Protein AF-J7J591-F1 (afdb_monomer)

Organism: Desulfosporosinus meridiei (strain ATCC BAA-275 / DSM 13257 / KCTC 12902 / NCIMB 13706 / S10) (NCBI:txid768704)

Secondary structure (DSSP, 8-state):
------------------------------------------------EEE-HHHHHHHHTSTTEEEEEEEEEPSSS-EEEEEEEE-TT--S-HHHHHHHHHHHHHHH-TTSEEEEEEEETTEEE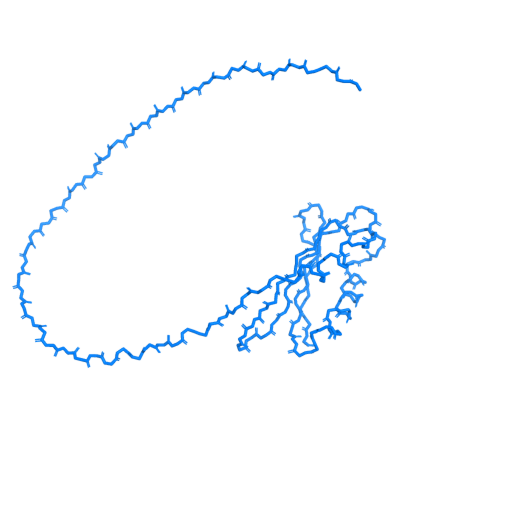EEEEE-

Radius of gyration: 26.61 Å; Cα contacts (8 Å, |Δi|>4): 163; chains: 1; bounding box: 73×40×54 Å

Sequence (131 aa):
MFKFKWLRLLGILIICFMVTGCSTNNSNQQDNEPNQGTQVEEKKPDTKLESDKDLAKQLEAEKGIESVMVQVVEGEQRAVNVDIVVNNEQELTADQVIEKYSTVIKEKYPDRTIDIIIVKEGKLIKQTTLK

Solvent-accessible surface area (backbone atoms only — not comparable to full-atom values): 8450 Å² total; per-residue (Å²): 135,89,84,87,85,88,84,91,81,88,83,88,80,89,79,89,81,81,88,86,79,91,77,88,83,82,91,81,91,77,93,82,84,84,80,89,68,80,76,74,73,76,75,68,78,75,62,45,78,43,72,42,65,66,62,20,52,60,58,37,72,39,86,23,40,68,43,47,48,35,38,38,36,42,62,95,70,39,31,36,42,34,44,35,34,38,47,93,70,41,84,67,52,72,68,55,49,48,58,54,49,50,52,59,49,36,73,78,39,71,91,30,34,37,37,41,36,36,30,42,94,90,37,84,74,48,72,51,78,46,117

Nearest PDB structures (foldseek):
  3wb9-assembly1_A  TM=6.128E-01  e=1.005E-01  Symbiobacterium thermophilum IAM 14863
  8i78-assembly1_A  TM=5.816E-01  e=1.464E-01  Proteus vulgaris
  4ir7-assembly1_A-2  TM=4.984E-01  e=7.351E-02  Mycobacterium tuberculosis H37Rv
  3bio-assembly1_A  TM=5.044E-01  e=1.213E-01  Porphyromonas gingivalis W83
  8hp0-assembly1_A  TM=5.797E-01  e=3.985E-01  Hoylesella timonensis

Structure (mmCIF, N/CA/C/O backbone):
data_AF-J7J591-F1
#
_entry.id   AF-J7J591-F1
#
loop_
_atom_site.group_PDB
_atom_site.id
_atom_site.type_symbol
_atom_site.label_atom_id
_atom_site.label_alt_id
_atom_site.label_comp_id
_atom_site.label_asym_id
_atom_site.label_entity_id
_atom_site.label_seq_id
_atom_site.pdbx_PDB_ins_code
_atom_site.Cartn_x
_atom_site.Cartn_y
_atom_site.Cartn_z
_atom_site.occupancy
_atom_site.B_iso_or_equiv
_atom_site.auth_seq_id
_atom_site.auth_comp_id
_atom_site.auth_asym_id
_atom_site.auth_atom_id
_atom_site.pdbx_PDB_model_num
ATOM 1 N N . MET A 1 1 ? -5.253 24.923 29.441 1.00 36.19 1 MET A N 1
ATOM 2 C CA . MET A 1 1 ? -4.412 25.841 30.244 1.00 36.19 1 MET A CA 1
ATOM 3 C C . MET A 1 1 ? -3.538 25.019 31.176 1.00 36.19 1 MET A C 1
ATOM 5 O O . MET A 1 1 ? -4.052 24.184 31.905 1.00 36.19 1 MET A O 1
ATOM 9 N N . PHE A 1 2 ? -2.228 25.226 31.062 1.00 46.03 2 PHE A N 1
ATOM 10 C CA . PHE A 1 2 ? -1.132 24.550 31.761 1.00 46.03 2 PHE A CA 1
ATOM 11 C C . PHE A 1 2 ? -1.170 24.683 33.282 1.00 46.03 2 PHE A C 1
ATOM 13 O O . PHE A 1 2 ? -1.469 25.778 33.749 1.00 46.03 2 PHE A O 1
ATOM 20 N N . LYS A 1 3 ? -0.640 23.672 33.997 1.00 49.59 3 LYS A N 1
ATOM 21 C CA . LYS A 1 3 ? 0.441 23.871 34.989 1.00 49.59 3 LYS A CA 1
ATOM 22 C C . LYS A 1 3 ? 1.423 22.687 34.984 1.00 49.59 3 LYS A C 1
ATOM 24 O O . LYS A 1 3 ? 1.121 21.603 35.465 1.00 49.59 3 LYS A O 1
ATOM 29 N N . PHE A 1 4 ? 2.604 22.936 34.416 1.00 55.34 4 PHE A N 1
ATOM 30 C CA . PHE A 1 4 ? 3.823 22.135 34.549 1.00 55.34 4 PHE A CA 1
ATOM 31 C C . PHE A 1 4 ? 4.241 21.965 36.018 1.00 55.34 4 PHE A C 1
ATOM 33 O O . PHE A 1 4 ? 4.048 22.898 36.801 1.00 55.34 4 PHE A O 1
ATOM 40 N N . LYS A 1 5 ? 4.951 20.868 36.327 1.00 47.22 5 LYS A N 1
ATOM 41 C CA . LYS A 1 5 ? 6.300 20.842 36.953 1.00 47.22 5 LYS A CA 1
ATOM 42 C C . LYS A 1 5 ? 6.538 19.503 37.662 1.00 47.22 5 LYS A C 1
ATOM 44 O O . LYS A 1 5 ? 6.279 19.386 38.851 1.00 47.22 5 LYS A O 1
ATOM 49 N N . TRP A 1 6 ? 7.158 18.548 36.970 1.00 49.69 6 TRP A N 1
ATOM 50 C CA . TRP A 1 6 ? 8.120 17.674 37.644 1.00 49.69 6 TRP A CA 1
ATOM 51 C C . TRP A 1 6 ? 9.281 17.351 36.706 1.00 49.69 6 TR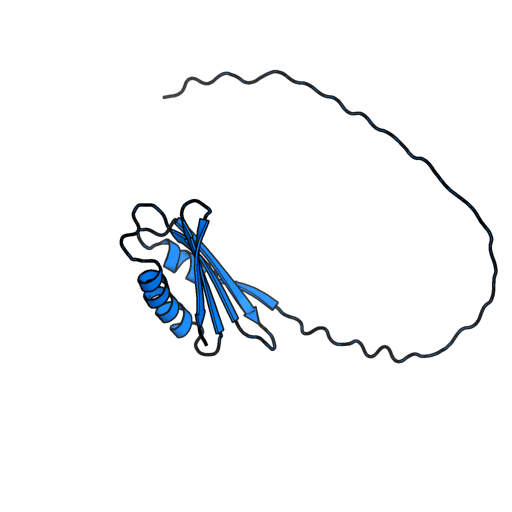P A C 1
ATOM 53 O O . TRP A 1 6 ? 9.340 16.332 36.032 1.00 49.69 6 TRP A O 1
ATOM 63 N N . LEU A 1 7 ? 10.184 18.322 36.620 1.00 52.47 7 LEU A N 1
ATOM 64 C CA . LEU A 1 7 ? 11.554 18.126 36.186 1.00 52.47 7 LEU A CA 1
ATOM 65 C C . LEU A 1 7 ? 12.394 18.085 37.468 1.00 52.47 7 LEU A C 1
ATOM 67 O O . LEU A 1 7 ? 12.214 18.973 38.307 1.00 52.47 7 LEU A O 1
ATOM 71 N N . ARG A 1 8 ? 13.328 17.126 37.536 1.00 47.84 8 ARG A N 1
ATOM 72 C CA . ARG A 1 8 ? 14.599 17.084 38.301 1.00 47.84 8 ARG A CA 1
ATOM 73 C C . ARG A 1 8 ? 14.734 15.888 39.248 1.00 47.84 8 ARG A C 1
ATOM 75 O O . ARG A 1 8 ? 14.142 15.882 40.318 1.00 47.84 8 ARG A O 1
ATOM 82 N N . LEU A 1 9 ? 15.608 14.962 38.843 1.00 58.34 9 LEU A N 1
ATOM 83 C CA . LEU A 1 9 ? 16.707 14.327 39.602 1.00 58.34 9 LEU A CA 1
ATOM 84 C C . LEU A 1 9 ? 17.348 13.307 38.635 1.00 58.34 9 LEU A C 1
ATOM 86 O O . LEU A 1 9 ? 16.762 12.274 38.354 1.00 58.34 9 LEU A O 1
ATOM 90 N N . LEU A 1 10 ? 18.317 13.697 37.802 1.00 57.12 10 LEU A N 1
ATOM 91 C CA . LEU A 1 10 ? 19.767 13.700 38.061 1.00 57.12 10 LEU A CA 1
ATOM 92 C C . LEU A 1 10 ? 20.288 12.385 38.677 1.00 57.12 10 LEU A C 1
ATOM 94 O O . LEU A 1 10 ? 20.042 12.111 39.846 1.00 57.12 10 LEU A O 1
ATOM 98 N N . GLY A 1 11 ? 21.070 11.634 37.896 1.00 58.38 11 GLY A N 1
ATOM 99 C CA . GLY A 1 11 ? 21.813 10.455 38.346 1.00 58.38 11 GLY A CA 1
ATOM 100 C C . GLY A 1 11 ? 22.802 9.979 37.282 1.00 58.38 11 GLY A C 1
ATOM 101 O O . GLY A 1 11 ? 22.502 9.080 36.508 1.00 58.38 11 GLY A O 1
ATOM 102 N N . ILE A 1 12 ? 23.960 10.639 37.218 1.00 56.53 12 ILE A N 1
ATOM 103 C CA . ILE A 1 12 ? 25.136 10.246 36.430 1.00 56.53 12 ILE A CA 1
ATOM 104 C C . ILE A 1 12 ? 25.727 8.964 37.033 1.00 56.53 12 ILE A C 1
ATOM 106 O O . ILE A 1 12 ? 26.019 8.946 38.226 1.00 56.53 12 ILE A O 1
ATOM 110 N N . LEU A 1 13 ? 25.999 7.946 36.212 1.00 60.12 13 LEU A N 1
ATOM 111 C CA . LEU A 1 13 ? 27.021 6.945 36.523 1.00 60.12 13 LEU A CA 1
ATOM 112 C C . LEU A 1 13 ? 27.742 6.520 35.235 1.00 60.12 13 LEU A C 1
ATOM 114 O O . LEU A 1 13 ? 27.303 5.642 34.499 1.00 60.12 13 LEU A O 1
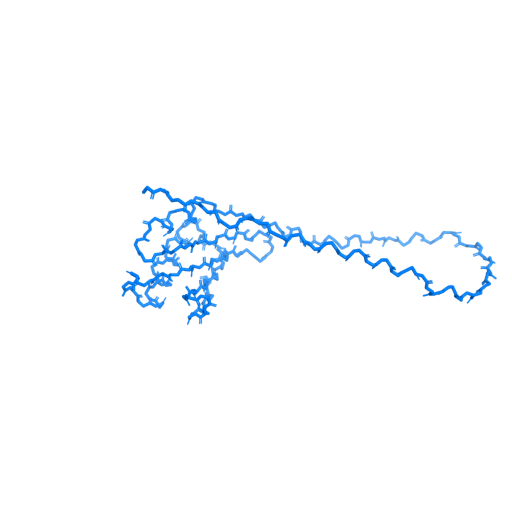ATOM 118 N N . ILE A 1 14 ? 28.853 7.203 34.966 1.00 60.31 14 ILE A N 1
ATOM 119 C CA . ILE A 1 14 ? 29.898 6.769 34.038 1.00 60.31 14 ILE A CA 1
ATOM 120 C C . ILE A 1 14 ? 30.706 5.699 34.770 1.00 60.31 14 ILE A C 1
ATOM 122 O O . ILE A 1 14 ? 31.287 5.993 35.813 1.00 60.31 14 ILE A O 1
ATOM 126 N N . ILE A 1 15 ? 30.788 4.488 34.221 1.00 66.62 15 ILE A N 1
ATOM 127 C CA . ILE A 1 15 ? 31.843 3.537 34.580 1.00 66.62 15 ILE A CA 1
ATOM 128 C C . ILE A 1 15 ? 32.501 3.050 33.292 1.00 66.62 15 ILE A C 1
ATOM 130 O O . ILE A 1 15 ? 31.953 2.240 32.547 1.00 66.62 15 ILE A O 1
ATOM 134 N N . CYS A 1 16 ? 33.699 3.581 33.053 1.00 55.16 16 CYS A N 1
ATOM 135 C CA . CYS A 1 16 ? 34.702 3.005 32.174 1.00 55.16 16 CYS A CA 1
ATOM 136 C C . CYS A 1 16 ? 35.211 1.696 32.784 1.00 55.16 16 CYS A C 1
ATOM 138 O O . CYS A 1 16 ? 35.686 1.705 33.918 1.00 55.16 16 CYS A O 1
ATOM 140 N N . PHE A 1 17 ? 35.239 0.617 32.004 1.00 60.72 17 PHE A N 1
ATOM 141 C CA . PHE A 1 17 ? 36.232 -0.435 32.199 1.00 60.72 17 PHE A CA 1
ATOM 142 C C . PHE A 1 17 ? 37.028 -0.618 30.912 1.00 60.72 17 PHE A C 1
ATOM 144 O O . PHE A 1 17 ? 36.515 -1.019 29.870 1.00 60.72 17 PHE A O 1
ATOM 151 N N . MET A 1 18 ? 38.296 -0.230 31.019 1.00 48.72 18 MET A N 1
ATOM 152 C CA . MET A 1 18 ? 39.349 -0.417 30.039 1.00 48.72 18 MET A CA 1
ATOM 153 C C . MET A 1 18 ? 39.829 -1.876 30.025 1.00 48.72 18 MET A C 1
ATOM 155 O O . MET A 1 18 ? 40.053 -2.470 31.073 1.00 48.72 18 MET A O 1
ATOM 159 N N . VAL A 1 19 ? 40.019 -2.380 28.804 1.00 55.94 19 VAL A N 1
ATOM 160 C CA . VAL A 1 19 ? 41.172 -3.149 28.298 1.00 55.94 19 VAL A CA 1
ATOM 161 C C . VAL A 1 19 ? 41.7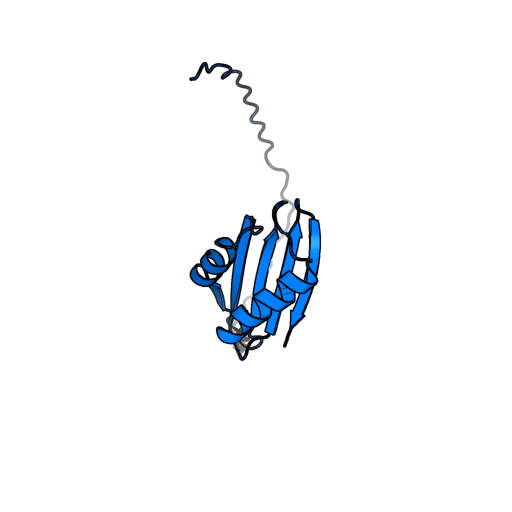29 -4.291 29.164 1.00 55.94 19 VAL A C 1
ATOM 163 O O . VAL A 1 19 ? 42.509 -4.065 30.080 1.00 55.94 19 VAL A O 1
ATOM 166 N N . THR A 1 20 ? 41.493 -5.527 28.711 1.00 56.12 20 THR A N 1
ATOM 167 C CA . THR A 1 20 ? 42.475 -6.634 28.676 1.00 56.12 20 THR A CA 1
ATOM 168 C C . THR A 1 20 ? 42.136 -7.492 27.440 1.00 56.12 20 THR A C 1
ATOM 170 O O . THR A 1 20 ? 40.964 -7.657 27.132 1.00 56.12 20 THR A O 1
ATOM 173 N N . GLY A 1 21 ? 43.045 -8.014 26.622 1.00 48.38 21 GLY A N 1
ATOM 174 C CA . GLY A 1 21 ? 44.495 -7.958 26.631 1.00 48.38 21 GLY A CA 1
ATOM 175 C C . GLY A 1 21 ? 45.060 -8.420 25.280 1.00 48.38 21 GLY A C 1
ATOM 176 O O . GLY A 1 21 ? 44.406 -9.125 24.513 1.00 48.38 21 GLY A O 1
ATOM 177 N N . CYS A 1 22 ? 46.294 -7.994 25.013 1.00 60.84 22 CYS A N 1
ATOM 178 C CA . CYS A 1 22 ? 47.172 -8.569 24.003 1.00 60.84 22 CYS A CA 1
ATOM 179 C C . CYS A 1 22 ? 47.509 -10.032 24.328 1.00 60.84 22 CYS A C 1
ATOM 181 O O . CYS A 1 22 ? 47.824 -10.361 25.471 1.00 60.84 22 CYS A O 1
ATOM 183 N N . SER A 1 23 ? 47.589 -10.863 23.292 1.00 52.53 23 SER A N 1
ATOM 184 C CA . SER A 1 23 ? 48.540 -11.979 23.205 1.00 52.53 23 SER A CA 1
ATOM 185 C C . SER A 1 23 ? 48.965 -12.050 21.731 1.00 52.53 23 SER A C 1
ATOM 187 O O . SER A 1 23 ? 48.100 -12.161 20.869 1.00 52.53 23 SER A O 1
ATOM 189 N N . THR A 1 24 ? 50.183 -11.607 21.381 1.00 51.41 24 THR A N 1
ATOM 190 C CA . THR A 1 24 ? 51.391 -12.453 21.195 1.00 51.41 24 THR A CA 1
ATOM 191 C C . THR A 1 24 ? 51.149 -13.438 20.033 1.00 51.41 24 THR A C 1
ATOM 193 O O . THR A 1 24 ? 50.220 -14.222 20.101 1.00 51.41 24 THR A O 1
ATOM 196 N N . ASN A 1 25 ? 51.882 -13.476 18.915 1.00 43.66 25 ASN A N 1
ATOM 197 C CA . ASN A 1 25 ? 53.332 -13.439 18.751 1.00 43.66 25 ASN A CA 1
ATOM 198 C C . ASN A 1 25 ? 53.732 -13.381 17.255 1.00 43.66 25 ASN A C 1
ATOM 200 O O . ASN A 1 25 ? 53.034 -13.943 16.419 1.00 43.66 25 ASN A O 1
ATOM 204 N N . ASN A 1 26 ? 54.933 -12.854 17.004 1.00 43.41 26 ASN A N 1
ATOM 205 C CA . ASN A 1 26 ? 55.887 -13.159 15.926 1.00 43.41 26 ASN A CA 1
ATOM 206 C C . ASN A 1 26 ? 55.543 -12.967 14.432 1.00 43.41 26 ASN A C 1
ATOM 208 O O . ASN A 1 26 ? 54.899 -13.774 13.769 1.00 43.41 26 ASN A O 1
ATOM 212 N N . SER A 1 27 ? 56.203 -11.932 13.912 1.00 47.69 27 SER A N 1
ATOM 213 C CA . SER A 1 27 ? 56.850 -11.788 12.608 1.00 47.69 27 SER A CA 1
ATOM 214 C C . SER A 1 27 ? 57.253 -13.083 11.888 1.00 47.69 27 SER A C 1
ATOM 216 O O . SER A 1 27 ? 58.032 -13.884 12.403 1.00 47.69 27 SER A O 1
ATOM 218 N N . ASN A 1 28 ? 56.864 -13.176 10.614 1.00 39.38 28 ASN A N 1
ATOM 219 C CA . ASN A 1 28 ? 57.746 -13.704 9.581 1.00 39.38 28 ASN A CA 1
ATOM 220 C C . ASN A 1 28 ? 57.504 -12.971 8.254 1.00 39.38 28 ASN A C 1
ATOM 222 O O . ASN A 1 28 ? 56.374 -12.822 7.796 1.00 39.38 28 ASN A O 1
ATOM 226 N N . GLN A 1 29 ? 58.595 -12.464 7.701 1.00 46.59 29 GLN A N 1
ATOM 227 C CA . GLN A 1 29 ? 58.702 -11.696 6.470 1.00 46.59 29 GLN A CA 1
ATOM 228 C C . GLN A 1 29 ? 58.839 -12.665 5.295 1.00 46.59 29 GLN A C 1
ATOM 230 O O . GLN A 1 29 ? 59.727 -13.514 5.330 1.00 46.59 29 GLN A O 1
ATOM 235 N N . GLN A 1 30 ? 58.028 -12.514 4.245 1.00 33.19 30 GLN A N 1
ATOM 236 C CA . GLN A 1 30 ? 58.425 -12.953 2.907 1.00 33.19 30 GLN A CA 1
ATOM 237 C C . GLN A 1 30 ? 57.669 -12.167 1.829 1.00 33.19 30 GLN A C 1
ATOM 239 O O . GLN A 1 30 ? 56.467 -12.344 1.639 1.00 33.19 30 GLN A O 1
ATOM 244 N N . ASP A 1 31 ? 58.412 -11.304 1.137 1.00 44.91 31 ASP A N 1
ATOM 245 C CA . ASP A 1 31 ? 58.026 -10.667 -0.119 1.00 44.91 31 ASP A CA 1
ATOM 246 C C . ASP A 1 31 ? 57.673 -11.716 -1.178 1.00 44.91 31 ASP A C 1
ATOM 248 O O . ASP A 1 31 ? 58.434 -12.662 -1.382 1.00 44.91 31 ASP A O 1
ATOM 252 N N . ASN A 1 32 ? 56.548 -11.513 -1.867 1.00 35.44 32 ASN A N 1
ATOM 253 C CA . ASN A 1 32 ? 56.301 -11.926 -3.251 1.00 35.44 32 ASN A CA 1
ATOM 254 C C . ASN A 1 32 ? 55.054 -11.179 -3.764 1.00 35.44 32 ASN A C 1
ATOM 256 O O . ASN A 1 32 ? 53.923 -11.604 -3.541 1.00 35.44 32 ASN A O 1
ATOM 260 N N . GLU A 1 33 ? 55.264 -10.077 -4.478 1.00 41.66 33 GLU A N 1
ATOM 261 C CA . GLU A 1 33 ? 54.360 -9.632 -5.547 1.00 41.66 33 GLU A CA 1
ATOM 262 C C . GLU A 1 33 ? 55.009 -9.992 -6.900 1.00 41.66 33 GLU A C 1
ATOM 264 O O . GLU A 1 33 ? 56.232 -10.157 -6.936 1.00 41.66 33 GLU A O 1
ATOM 269 N N . PRO A 1 34 ? 54.273 -10.077 -8.028 1.00 45.47 34 PRO A N 1
ATOM 270 C CA . PRO A 1 34 ? 52.857 -9.756 -8.217 1.00 45.47 34 PRO A CA 1
ATOM 271 C C . PRO A 1 34 ? 52.078 -10.910 -8.879 1.00 45.47 34 PRO A C 1
ATOM 273 O O . PRO A 1 34 ? 52.535 -11.518 -9.847 1.00 45.47 34 PRO A O 1
ATOM 276 N N . ASN A 1 35 ? 50.848 -11.174 -8.441 1.00 37.88 35 ASN A N 1
ATOM 277 C CA . ASN A 1 35 ? 49.893 -11.883 -9.290 1.00 37.88 35 ASN A CA 1
ATOM 278 C C . ASN A 1 35 ? 48.748 -10.920 -9.586 1.00 37.88 35 ASN A C 1
ATOM 280 O O . ASN A 1 35 ? 47.950 -10.609 -8.703 1.00 37.88 35 ASN A O 1
ATOM 284 N N . GLN A 1 36 ? 48.717 -10.411 -10.822 1.00 44.88 36 GLN A N 1
ATOM 285 C CA . GLN A 1 36 ? 47.572 -9.713 -11.398 1.00 44.88 36 GLN A CA 1
ATOM 286 C C . GLN A 1 36 ? 46.394 -10.691 -11.451 1.00 44.88 36 GLN A C 1
ATOM 288 O O . GLN A 1 36 ? 46.075 -11.267 -12.488 1.00 44.88 36 GLN A O 1
ATOM 293 N N . GLY A 1 37 ? 45.737 -10.885 -10.312 1.00 36.91 37 GLY A N 1
ATOM 294 C CA . GLY A 1 37 ? 44.375 -11.368 -10.285 1.00 36.91 37 GLY A CA 1
ATOM 295 C C . GLY A 1 37 ? 43.523 -10.270 -10.891 1.00 36.91 37 GLY A C 1
ATOM 296 O O . GLY A 1 37 ? 43.372 -9.202 -10.302 1.00 36.91 37 GLY A O 1
ATOM 297 N N . THR A 1 38 ? 42.990 -10.512 -12.084 1.00 44.44 38 THR A N 1
ATOM 298 C CA . THR A 1 38 ? 41.818 -9.797 -12.570 1.00 44.44 38 THR A CA 1
ATOM 299 C C . THR A 1 3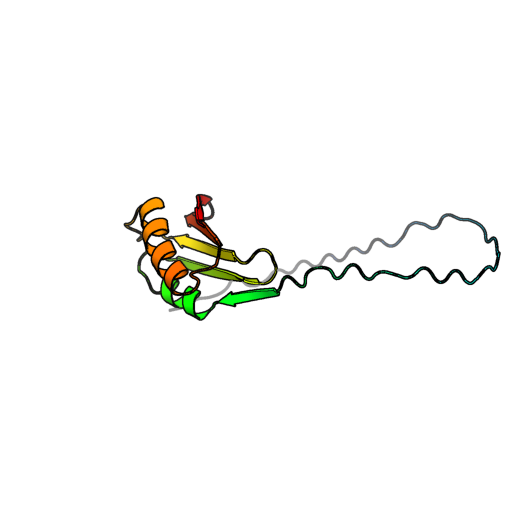8 ? 40.750 -9.925 -11.486 1.00 44.44 38 THR A C 1
ATOM 301 O O . THR A 1 38 ? 40.073 -10.947 -11.394 1.00 44.44 38 THR A O 1
ATOM 304 N N . GLN A 1 39 ? 40.626 -8.911 -10.625 1.00 38.56 39 GLN A N 1
ATOM 305 C CA . GLN A 1 39 ? 39.384 -8.659 -9.917 1.00 38.56 39 GLN A CA 1
ATOM 306 C C . GLN A 1 39 ? 38.376 -8.371 -11.018 1.00 38.56 39 GLN A C 1
ATOM 308 O O . GLN A 1 39 ? 38.283 -7.262 -11.538 1.00 38.56 39 GLN A O 1
ATOM 313 N N . VAL A 1 40 ? 37.660 -9.411 -11.433 1.00 44.53 40 VAL A N 1
ATOM 314 C CA . VAL A 1 40 ? 36.311 -9.208 -11.925 1.00 44.53 40 VAL A CA 1
ATOM 315 C C . VAL A 1 40 ? 35.603 -8.591 -10.727 1.00 44.53 40 VAL A C 1
ATOM 317 O O . VAL A 1 40 ? 35.285 -9.288 -9.767 1.00 44.53 40 VAL A O 1
ATOM 320 N N . GLU A 1 41 ? 35.473 -7.263 -10.723 1.00 44.19 41 GLU A N 1
ATOM 321 C CA . GLU A 1 41 ? 34.431 -6.613 -9.944 1.00 44.19 41 GLU A CA 1
ATOM 322 C C . GLU A 1 41 ? 33.138 -7.300 -10.379 1.00 44.19 41 GLU A C 1
ATOM 324 O O . GLU A 1 41 ? 32.599 -7.030 -11.455 1.00 44.19 41 GLU A O 1
ATOM 329 N N . GLU A 1 42 ? 32.666 -8.253 -9.575 1.00 46.72 42 GLU A N 1
ATOM 330 C CA . GLU A 1 42 ? 31.256 -8.592 -9.552 1.00 46.72 42 GLU A CA 1
ATOM 331 C C . GLU A 1 42 ? 30.548 -7.266 -9.302 1.00 46.72 42 GLU A C 1
ATOM 333 O O . GLU A 1 42 ? 30.523 -6.751 -8.181 1.00 46.72 42 GLU A O 1
ATOM 338 N N . LYS A 1 43 ? 30.042 -6.666 -10.384 1.00 48.59 43 LYS A N 1
ATOM 339 C CA . LYS A 1 43 ? 29.103 -5.559 -10.320 1.00 48.59 43 LYS A CA 1
ATOM 340 C C . LYS A 1 43 ? 27.951 -6.068 -9.469 1.00 48.59 43 LYS A C 1
ATOM 342 O O . LYS A 1 43 ? 27.085 -6.788 -9.963 1.00 48.59 43 LYS A O 1
ATOM 347 N N . LYS A 1 44 ? 27.961 -5.736 -8.177 1.00 59.09 44 LYS A N 1
ATOM 348 C CA . LYS A 1 44 ? 26.772 -5.888 -7.350 1.00 59.09 44 LYS A CA 1
ATOM 349 C C . LYS A 1 44 ? 25.674 -5.135 -8.093 1.00 59.09 44 LYS A C 1
ATOM 351 O O . LYS A 1 44 ? 25.913 -3.984 -8.461 1.00 59.09 44 LYS A O 1
ATOM 356 N N . PRO A 1 45 ? 24.528 -5.765 -8.390 1.00 59.97 45 PRO A N 1
ATOM 357 C CA . PRO A 1 45 ? 23.433 -5.040 -8.999 1.00 59.97 45 PRO A CA 1
ATOM 358 C C . PRO A 1 45 ? 23.103 -3.875 -8.066 1.00 59.97 45 PRO A C 1
ATOM 360 O O . PRO A 1 45 ? 22.733 -4.092 -6.909 1.00 59.97 45 PRO A O 1
ATOM 363 N N . ASP A 1 46 ? 23.317 -2.651 -8.554 1.00 65.19 46 ASP A N 1
ATOM 364 C CA . ASP A 1 46 ? 23.002 -1.410 -7.852 1.00 65.19 46 ASP A CA 1
ATOM 365 C C . ASP A 1 46 ? 21.480 -1.346 -7.674 1.00 65.19 46 ASP A C 1
ATOM 367 O O . ASP A 1 46 ? 20.745 -0.769 -8.477 1.00 65.19 46 ASP A O 1
ATOM 371 N N . THR A 1 47 ? 20.989 -2.022 -6.638 1.00 79.25 47 THR A N 1
ATOM 372 C CA . THR A 1 47 ? 19.580 -2.016 -6.261 1.00 79.25 47 THR A CA 1
ATOM 373 C C . THR A 1 47 ? 19.310 -0.667 -5.619 1.00 79.25 47 THR A C 1
ATOM 375 O O . THR A 1 47 ? 19.694 -0.414 -4.475 1.00 79.25 47 THR A O 1
ATOM 378 N N . LYS A 1 48 ? 18.701 0.238 -6.385 1.00 89.62 48 LYS A N 1
ATOM 379 C CA . LYS A 1 48 ? 18.348 1.570 -5.902 1.00 89.62 48 LYS A CA 1
ATOM 380 C C . LYS A 1 48 ? 17.010 1.494 -5.177 1.00 89.62 48 LYS A C 1
ATOM 382 O O . LYS A 1 48 ? 16.038 0.973 -5.719 1.00 89.62 48 LYS A O 1
ATOM 387 N N . LEU A 1 49 ? 16.976 2.032 -3.963 1.00 92.44 49 LEU A N 1
ATOM 388 C CA . LEU A 1 49 ? 15.765 2.171 -3.165 1.00 92.44 49 LEU A CA 1
ATOM 389 C C . LEU A 1 49 ? 15.363 3.642 -3.134 1.00 92.44 49 LEU A C 1
ATOM 391 O O . LEU A 1 49 ? 16.148 4.497 -2.721 1.00 92.44 49 LEU A O 1
ATOM 395 N N . GLU A 1 50 ? 14.141 3.932 -3.562 1.00 95.69 50 GLU A N 1
ATOM 396 C CA . GLU A 1 50 ? 13.570 5.275 -3.527 1.00 95.69 50 GLU A CA 1
ATOM 397 C C . GLU A 1 50 ? 12.273 5.286 -2.723 1.00 95.69 50 GLU A C 1
ATOM 399 O O . GLU A 1 50 ? 11.489 4.345 -2.776 1.00 95.69 50 GLU A O 1
ATOM 404 N N . SER A 1 51 ? 12.028 6.359 -1.973 1.00 97.56 51 SER A N 1
ATOM 405 C CA . SER A 1 51 ? 10.759 6.537 -1.268 1.00 97.56 51 SER A CA 1
ATOM 406 C C . SER A 1 51 ? 9.809 7.394 -2.096 1.00 97.56 51 SER A C 1
ATOM 408 O O . SER A 1 51 ? 10.158 8.516 -2.471 1.00 97.56 51 SER A O 1
ATOM 410 N N . ASP A 1 52 ? 8.597 6.897 -2.329 1.00 98.25 52 ASP A N 1
ATOM 411 C CA . ASP A 1 52 ? 7.545 7.638 -3.028 1.00 98.25 52 ASP A CA 1
ATOM 412 C C . ASP A 1 52 ? 6.638 8.358 -2.025 1.00 98.25 52 ASP A C 1
ATOM 414 O O . ASP A 1 52 ? 5.588 7.870 -1.600 1.00 98.25 52 ASP A O 1
ATOM 418 N N . LYS A 1 53 ? 7.083 9.548 -1.621 1.00 98.31 53 LYS A N 1
ATOM 419 C CA . LYS A 1 53 ? 6.390 10.371 -0.623 1.00 98.31 53 LYS A CA 1
ATOM 420 C C . LYS A 1 53 ? 5.047 10.906 -1.110 1.00 98.31 53 LYS A C 1
ATOM 422 O O . LYS A 1 53 ? 4.203 11.227 -0.278 1.00 98.31 53 LYS A O 1
ATOM 427 N N . ASP A 1 54 ? 4.860 11.047 -2.417 1.00 98.31 54 ASP A N 1
ATOM 428 C CA . ASP A 1 54 ? 3.624 11.601 -2.966 1.00 98.31 54 ASP A CA 1
ATOM 429 C C . ASP A 1 54 ? 2.522 10.547 -2.967 1.00 98.31 54 ASP A C 1
ATOM 431 O O . ASP A 1 54 ? 1.411 10.832 -2.521 1.00 98.31 54 ASP A O 1
ATOM 435 N N . LEU A 1 55 ? 2.845 9.309 -3.364 1.00 98.31 55 LEU A N 1
ATOM 436 C CA . LEU A 1 55 ? 1.909 8.196 -3.222 1.00 98.31 55 LEU A CA 1
ATOM 437 C C . LEU A 1 55 ? 1.609 7.909 -1.748 1.00 98.31 55 LEU A C 1
ATOM 439 O O . LEU A 1 55 ? 0.444 7.754 -1.401 1.00 98.31 55 LEU A O 1
ATOM 443 N N . ALA A 1 56 ? 2.619 7.916 -0.869 1.00 98.62 56 ALA A N 1
ATOM 444 C CA . ALA A 1 56 ? 2.397 7.751 0.569 1.00 98.62 56 ALA A CA 1
ATOM 445 C C . ALA A 1 56 ? 1.369 8.765 1.104 1.00 98.62 56 ALA A C 1
ATOM 447 O O . ALA A 1 56 ? 0.344 8.367 1.649 1.00 98.62 56 ALA A O 1
ATOM 448 N N . LYS A 1 57 ? 1.569 10.063 0.836 1.00 98.56 57 LYS A N 1
ATOM 449 C CA . LYS A 1 57 ? 0.631 11.123 1.248 1.00 98.56 57 LYS A CA 1
ATOM 450 C C . LYS A 1 57 ? -0.764 10.966 0.651 1.00 98.56 57 LYS A C 1
ATOM 452 O O . LYS A 1 57 ? -1.744 11.288 1.314 1.00 98.56 57 LYS A O 1
ATOM 457 N N . GLN A 1 58 ? -0.861 10.527 -0.605 1.00 98.12 58 GLN A N 1
ATOM 458 C CA . GLN A 1 58 ? -2.150 10.286 -1.250 1.00 98.12 58 GLN A CA 1
ATOM 459 C C . GLN A 1 58 ? -2.940 9.208 -0.502 1.00 98.12 58 GLN A C 1
ATOM 461 O O . GLN A 1 58 ? -4.133 9.389 -0.270 1.00 98.12 58 GLN A O 1
ATOM 466 N N . LEU A 1 59 ? -2.284 8.109 -0.121 1.00 98.00 59 LEU A N 1
ATOM 467 C CA . LEU A 1 59 ? -2.927 7.009 0.597 1.00 98.00 59 LEU A CA 1
ATOM 468 C C . LEU A 1 59 ? -3.229 7.380 2.060 1.00 98.00 59 LEU A C 1
ATOM 470 O O . LEU A 1 59 ? -4.306 7.071 2.559 1.00 98.00 59 LEU A O 1
ATOM 474 N N . GLU A 1 60 ? -2.327 8.107 2.727 1.00 98.19 60 GLU A N 1
ATOM 475 C CA . GLU A 1 60 ? -2.515 8.615 4.099 1.00 98.19 60 GLU A CA 1
ATOM 476 C C . GLU A 1 60 ? -3.667 9.616 4.237 1.00 98.19 60 GLU A C 1
ATOM 478 O O . GLU A 1 60 ? -4.208 9.788 5.326 1.00 98.19 60 GLU A O 1
ATOM 483 N N . ALA A 1 61 ? -4.056 10.290 3.152 1.00 98.00 61 ALA A N 1
ATOM 484 C CA . ALA A 1 61 ? -5.176 11.226 3.173 1.00 98.00 61 ALA A CA 1
ATOM 485 C C . ALA A 1 61 ? -6.538 10.529 3.347 1.00 98.00 61 ALA A C 1
ATOM 487 O O . ALA A 1 61 ? -7.548 11.197 3.590 1.00 98.00 61 ALA A O 1
ATOM 488 N N . GLU A 1 62 ? -6.595 9.205 3.201 1.00 97.50 62 GLU A N 1
ATOM 489 C CA . GLU A 1 62 ? -7.830 8.454 3.349 1.00 97.50 62 GLU A CA 1
ATOM 490 C C . GLU A 1 62 ? -8.184 8.166 4.812 1.00 97.50 62 GLU A C 1
ATOM 492 O O . GLU A 1 62 ? -7.354 7.775 5.634 1.00 97.50 62 GLU A O 1
ATOM 497 N N . LYS A 1 63 ? -9.477 8.296 5.132 1.00 97.19 63 LYS A N 1
ATOM 498 C CA . LYS A 1 63 ? -10.011 7.933 6.447 1.00 97.19 63 LYS A CA 1
ATOM 499 C C . LYS A 1 63 ? -9.688 6.468 6.759 1.00 97.19 63 LYS A C 1
ATOM 501 O O . LYS A 1 63 ? -9.856 5.588 5.918 1.00 97.19 63 LYS A O 1
ATOM 506 N N . GLY A 1 64 ? -9.268 6.210 7.994 1.00 97.81 64 GLY A N 1
ATOM 507 C CA . GLY A 1 64 ? -8.897 4.870 8.442 1.00 97.81 64 GLY A CA 1
ATOM 508 C C . GLY A 1 64 ? -7.424 4.516 8.230 1.00 97.81 64 GLY A C 1
ATOM 509 O O . GLY A 1 64 ? -6.982 3.485 8.737 1.00 97.81 64 GLY A O 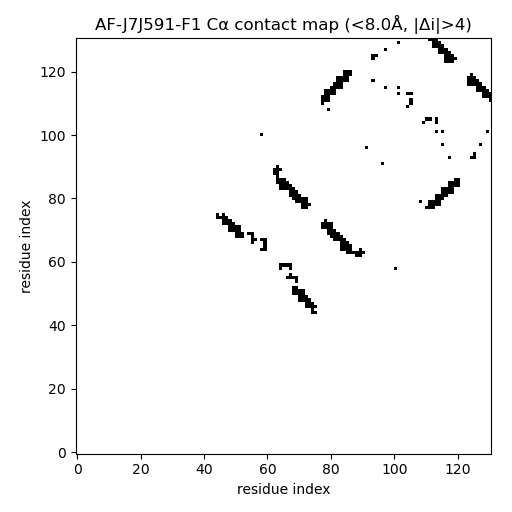1
ATOM 510 N N . ILE A 1 65 ? -6.654 5.351 7.528 1.00 98.38 65 ILE A N 1
ATOM 511 C CA . ILE A 1 65 ? -5.209 5.183 7.357 1.00 98.38 65 ILE A CA 1
ATOM 512 C C . ILE A 1 65 ? -4.479 6.073 8.365 1.00 98.38 65 ILE A C 1
ATOM 514 O O . ILE A 1 65 ? -4.801 7.244 8.533 1.00 98.38 65 ILE A O 1
ATOM 518 N N . GLU A 1 66 ? -3.538 5.490 9.101 1.00 98.44 66 GLU A N 1
ATOM 519 C CA . GLU A 1 66 ? -2.726 6.182 10.107 1.00 98.44 66 GLU A CA 1
ATOM 520 C C . GLU A 1 66 ? -1.384 6.637 9.533 1.00 98.44 66 GLU A C 1
ATOM 522 O O . GLU A 1 66 ? -0.974 7.773 9.758 1.00 98.44 66 GLU A O 1
ATOM 527 N N . SER A 1 67 ? -0.694 5.757 8.805 1.00 98.56 67 SER A N 1
ATOM 528 C CA . SER A 1 67 ? 0.545 6.084 8.090 1.00 98.56 67 SER A CA 1
ATOM 529 C C . SER A 1 67 ? 0.803 5.103 6.951 1.00 98.56 67 SER A C 1
ATOM 531 O O . SER A 1 67 ? 0.329 3.962 6.986 1.00 98.56 67 SER A O 1
ATOM 533 N N . VAL A 1 68 ? 1.555 5.546 5.943 1.00 98.69 68 VAL A N 1
ATOM 534 C CA . VAL A 1 68 ? 1.960 4.731 4.796 1.00 98.69 68 VAL A CA 1
ATOM 535 C C . VAL A 1 68 ? 3.434 4.947 4.482 1.00 98.69 68 VAL A C 1
ATOM 537 O O . VAL A 1 68 ? 3.913 6.073 4.363 1.00 98.69 68 VAL A O 1
ATOM 540 N N . MET A 1 69 ? 4.160 3.855 4.261 1.00 98.56 69 MET A N 1
ATOM 541 C CA . MET A 1 69 ? 5.506 3.895 3.697 1.00 98.56 69 MET A CA 1
ATOM 542 C C . MET A 1 69 ? 5.514 3.219 2.336 1.00 98.56 69 MET A C 1
ATOM 544 O O . MET A 1 69 ? 5.138 2.060 2.220 1.00 98.56 69 MET A O 1
ATOM 548 N N . VAL A 1 70 ? 5.985 3.935 1.316 1.00 98.62 70 VAL A N 1
ATOM 549 C CA . VAL A 1 70 ? 6.164 3.396 -0.036 1.00 98.62 70 VAL A CA 1
ATOM 550 C C . VAL A 1 70 ? 7.645 3.394 -0.386 1.00 98.62 70 VAL A C 1
ATOM 552 O O . VAL A 1 70 ? 8.295 4.447 -0.363 1.00 98.62 70 VAL A O 1
ATOM 555 N N . GLN A 1 71 ? 8.165 2.218 -0.732 1.00 98.31 71 GLN A N 1
ATOM 556 C CA . GLN A 1 71 ? 9.527 2.015 -1.217 1.00 98.31 71 GLN A CA 1
ATOM 557 C C . GLN A 1 71 ? 9.498 1.403 -2.615 1.00 98.31 71 GLN A C 1
ATOM 559 O O . GLN A 1 71 ? 8.965 0.317 -2.828 1.00 98.31 71 GLN A O 1
ATOM 564 N N . VAL A 1 72 ? 10.098 2.099 -3.571 1.00 97.81 72 VAL A N 1
ATOM 565 C CA . VAL A 1 72 ? 10.269 1.653 -4.949 1.00 97.81 72 VAL A CA 1
ATOM 566 C C . VAL A 1 72 ? 11.658 1.047 -5.081 1.00 97.81 72 VAL A C 1
ATOM 568 O O . VAL A 1 72 ? 12.666 1.703 -4.812 1.00 97.81 72 VAL A O 1
ATOM 571 N N . VAL A 1 73 ? 11.694 -0.216 -5.493 1.00 95.56 73 VAL A N 1
ATOM 572 C CA . VAL A 1 73 ? 12.920 -0.977 -5.729 1.00 95.56 73 VAL A CA 1
ATOM 573 C C . VAL A 1 73 ? 13.207 -0.979 -7.224 1.00 95.56 73 VAL A C 1
ATOM 575 O O . VAL A 1 73 ? 12.387 -1.445 -8.023 1.00 95.56 73 VAL A O 1
ATOM 578 N N . GLU A 1 74 ? 14.366 -0.451 -7.608 1.00 92.00 74 GLU A N 1
ATOM 579 C CA . GLU A 1 74 ? 14.898 -0.517 -8.970 1.00 92.00 74 GLU A CA 1
ATOM 580 C C . GLU A 1 74 ? 15.949 -1.622 -9.115 1.00 92.00 74 GLU A C 1
ATOM 582 O O . GLU A 1 74 ? 16.521 -2.093 -8.134 1.00 92.00 74 GLU A O 1
ATOM 587 N N . GLY A 1 75 ? 16.241 -1.998 -10.361 1.00 87.56 75 GLY A N 1
ATOM 588 C CA . GLY A 1 75 ? 17.209 -3.039 -10.705 1.00 87.56 75 GLY A CA 1
ATOM 589 C C . GLY A 1 75 ? 16.542 -4.215 -11.410 1.00 87.56 75 GLY A C 1
ATOM 590 O O . GLY A 1 75 ? 15.534 -4.047 -12.095 1.00 87.56 75 GLY A O 1
ATOM 591 N N . GLU A 1 76 ? 17.109 -5.408 -11.250 1.00 85.94 76 GLU A N 1
ATOM 592 C CA . GLU A 1 76 ? 16.608 -6.629 -11.897 1.00 85.94 76 GLU A CA 1
ATOM 593 C C . GLU A 1 76 ? 15.257 -7.084 -11.323 1.00 85.94 76 GLU A C 1
ATOM 595 O O . GLU A 1 76 ? 14.397 -7.570 -12.055 1.00 85.94 76 GLU A O 1
ATOM 600 N N . GLN A 1 77 ? 15.039 -6.877 -10.022 1.00 88.12 77 GLN A N 1
ATOM 601 C CA . GLN A 1 77 ? 13.806 -7.236 -9.319 1.00 88.12 77 GLN A CA 1
ATOM 602 C C . GLN A 1 77 ? 13.004 -5.979 -8.982 1.00 88.12 77 GLN A C 1
ATOM 604 O O . GLN A 1 77 ? 13.002 -5.494 -7.852 1.00 88.12 77 GLN A O 1
ATOM 609 N N . ARG A 1 78 ? 12.335 -5.423 -9.997 1.00 94.75 78 ARG A N 1
ATOM 610 C CA . ARG A 1 78 ? 11.541 -4.198 -9.844 1.00 94.75 78 ARG A CA 1
ATOM 611 C C . ARG A 1 78 ? 10.298 -4.466 -8.999 1.00 94.75 78 ARG A C 1
ATOM 613 O O . ARG A 1 78 ? 9.418 -5.234 -9.397 1.00 94.75 78 ARG A O 1
ATOM 620 N N . ALA A 1 79 ? 10.206 -3.782 -7.865 1.00 97.12 79 ALA A N 1
ATOM 621 C CA . ALA A 1 79 ? 9.105 -3.940 -6.925 1.00 97.12 79 ALA A CA 1
ATOM 622 C C . ALA A 1 79 ? 8.657 -2.606 -6.316 1.00 97.12 79 ALA A C 1
ATOM 624 O O . ALA A 1 79 ? 9.365 -1.598 -6.395 1.00 97.12 79 ALA A O 1
ATOM 625 N N . VAL A 1 80 ? 7.471 -2.616 -5.717 1.00 98.25 80 VAL A N 1
ATOM 626 C CA . VAL A 1 80 ? 6.965 -1.570 -4.830 1.00 98.25 80 VAL A CA 1
ATOM 627 C C . VAL A 1 80 ? 6.556 -2.237 -3.527 1.00 98.25 80 VAL A C 1
ATOM 629 O O . VAL A 1 80 ? 5.649 -3.064 -3.528 1.00 98.25 80 VAL A O 1
ATOM 632 N N . ASN A 1 81 ? 7.211 -1.870 -2.433 1.00 98.38 81 ASN A N 1
ATOM 633 C CA . ASN A 1 81 ? 6.875 -2.340 -1.096 1.00 98.38 81 ASN A CA 1
ATOM 634 C C . ASN A 1 81 ? 6.071 -1.245 -0.396 1.00 98.38 81 ASN A C 1
ATOM 636 O O . ASN A 1 81 ? 6.511 -0.090 -0.356 1.00 98.38 81 ASN A O 1
ATOM 640 N N . VAL A 1 82 ? 4.897 -1.597 0.118 1.00 98.62 82 VAL A N 1
ATOM 641 C CA . VAL A 1 82 ? 3.965 -0.663 0.746 1.00 98.62 82 VAL A CA 1
ATOM 642 C C . VAL A 1 82 ? 3.556 -1.172 2.118 1.00 98.62 82 VAL A C 1
ATOM 644 O O . VAL A 1 82 ? 2.860 -2.178 2.229 1.00 98.62 82 VAL A O 1
ATOM 647 N N . ASP A 1 83 ? 3.920 -0.422 3.151 1.00 98.62 83 ASP A N 1
ATOM 648 C CA . ASP A 1 83 ? 3.478 -0.674 4.519 1.00 98.62 83 ASP A CA 1
ATOM 649 C C . ASP A 1 83 ? 2.348 0.297 4.851 1.00 98.62 83 ASP A C 1
ATOM 651 O O . ASP A 1 83 ? 2.531 1.512 4.773 1.00 98.62 83 ASP A O 1
ATOM 655 N N . ILE A 1 84 ? 1.182 -0.230 5.216 1.00 98.75 84 ILE A N 1
ATOM 656 C CA . ILE A 1 84 ? -0.016 0.543 5.544 1.00 98.75 84 ILE A CA 1
ATOM 657 C C . ILE A 1 84 ? -0.382 0.275 6.997 1.00 98.75 84 ILE A C 1
ATOM 659 O O . ILE A 1 84 ? -0.745 -0.844 7.365 1.00 98.75 84 ILE A O 1
ATOM 663 N N . VAL A 1 85 ? -0.338 1.313 7.825 1.00 98.75 85 VAL A N 1
ATOM 664 C CA . VAL A 1 85 ? -0.861 1.266 9.190 1.00 98.75 85 VAL A CA 1
ATOM 665 C C . VAL A 1 85 ? -2.292 1.785 9.171 1.00 98.75 85 VAL A C 1
ATOM 667 O O . VAL A 1 85 ? -2.538 2.912 8.745 1.00 98.75 85 VAL A O 1
ATOM 670 N N . VAL A 1 86 ? -3.244 0.970 9.623 1.00 98.69 86 VAL A N 1
ATOM 671 C CA . VAL A 1 86 ? -4.663 1.337 9.712 1.00 98.69 86 VAL A CA 1
ATOM 672 C C . VAL A 1 86 ? -5.075 1.589 11.159 1.00 98.69 86 VAL A C 1
ATOM 674 O O . VAL A 1 86 ? -4.618 0.905 12.078 1.00 98.69 86 VAL A O 1
ATOM 677 N N . ASN A 1 87 ? -5.984 2.542 11.361 1.00 98.19 87 ASN A N 1
ATOM 678 C CA . ASN A 1 87 ? -6.512 2.890 12.680 1.00 98.19 87 ASN A CA 1
ATOM 679 C C . ASN A 1 87 ? -7.905 2.266 12.929 1.00 98.19 87 ASN A C 1
ATOM 681 O O . ASN A 1 87 ? -8.383 1.399 12.192 1.00 98.19 87 ASN A O 1
ATOM 685 N N . ASN A 1 88 ? -8.560 2.668 14.022 1.00 97.44 88 ASN A N 1
ATOM 686 C CA . ASN A 1 88 ? -9.873 2.142 14.411 1.00 97.44 88 ASN A CA 1
ATOM 687 C C . ASN A 1 88 ? -11.056 2.712 13.615 1.00 97.44 88 ASN A C 1
ATOM 689 O O . ASN A 1 88 ? -12.152 2.171 13.713 1.00 97.44 88 ASN A O 1
ATOM 693 N N . GLU A 1 89 ? -10.836 3.746 12.807 1.00 97.75 89 GLU A N 1
ATOM 694 C CA . GLU A 1 89 ? -11.833 4.305 11.890 1.00 97.75 89 GLU A CA 1
ATOM 695 C C . GLU A 1 89 ? -11.837 3.614 10.520 1.00 97.75 89 GLU A C 1
ATOM 697 O O . GLU A 1 89 ? -12.647 3.973 9.667 1.00 97.75 89 GLU A O 1
ATOM 702 N N . GLN A 1 90 ? -10.936 2.652 10.286 1.00 97.62 90 GLN A N 1
ATOM 703 C CA . GLN A 1 90 ? -10.928 1.869 9.054 1.00 97.62 90 GLN A CA 1
ATOM 704 C C . GLN A 1 90 ? -12.133 0.929 9.015 1.00 97.62 90 GLN A C 1
ATOM 706 O O . GLN A 1 90 ? -12.253 0.013 9.830 1.00 97.62 90 GLN A O 1
ATOM 711 N N . GLU A 1 91 ? -13.008 1.165 8.044 1.00 96.94 91 GLU A N 1
ATOM 712 C CA . GLU A 1 91 ? -14.253 0.420 7.845 1.00 96.94 91 GLU A CA 1
ATOM 713 C C . GLU A 1 91 ? -14.064 -0.772 6.891 1.00 96.94 91 GLU A C 1
ATOM 715 O O . GLU A 1 91 ? -14.817 -1.743 6.963 1.00 96.94 91 GLU A O 1
ATOM 720 N N . LEU A 1 92 ? -13.051 -0.726 6.017 1.00 97.75 92 LEU A N 1
ATOM 721 C CA . LEU A 1 92 ? -12.735 -1.802 5.081 1.00 97.75 92 LEU A CA 1
ATOM 722 C C . LEU A 1 92 ? -12.015 -2.966 5.771 1.00 97.75 92 LEU A C 1
ATOM 724 O O . LEU A 1 92 ? -11.209 -2.785 6.687 1.00 97.75 92 LEU A O 1
ATOM 728 N N . THR A 1 93 ? -12.252 -4.182 5.276 1.00 97.81 93 THR A N 1
ATOM 729 C CA . THR A 1 93 ? -11.439 -5.343 5.658 1.00 97.81 93 THR A CA 1
ATOM 730 C C . THR A 1 93 ? -10.032 -5.233 5.066 1.00 97.81 93 THR A C 1
ATOM 732 O O . THR A 1 93 ? -9.811 -4.536 4.077 1.00 97.81 93 THR A O 1
ATOM 735 N N . ALA A 1 94 ? -9.065 -5.964 5.627 1.00 97.56 94 ALA A N 1
ATOM 736 C CA . ALA A 1 94 ? -7.698 -5.970 5.101 1.00 97.56 94 ALA A CA 1
ATOM 737 C C . ALA A 1 94 ? -7.631 -6.381 3.616 1.00 97.56 94 ALA A C 1
ATOM 739 O O . ALA A 1 94 ? -6.872 -5.792 2.855 1.00 97.56 94 ALA A O 1
ATOM 740 N N . ASP A 1 95 ? -8.460 -7.337 3.185 1.00 98.25 95 ASP A N 1
ATOM 741 C CA . ASP A 1 95 ? -8.504 -7.759 1.780 1.00 98.25 95 ASP A CA 1
ATOM 742 C C . ASP A 1 95 ? -9.059 -6.650 0.868 1.00 98.25 95 ASP A C 1
ATOM 744 O O . ASP A 1 95 ? -8.509 -6.411 -0.203 1.00 98.25 95 ASP A O 1
ATOM 748 N N . GLN A 1 96 ? -10.076 -5.906 1.318 1.00 98.25 96 GLN A N 1
ATOM 749 C CA . GLN A 1 96 ? -10.615 -4.755 0.580 1.00 98.25 96 GLN A CA 1
ATOM 750 C C . GLN A 1 96 ? -9.621 -3.588 0.508 1.00 98.25 96 GLN A C 1
ATOM 752 O O . GLN A 1 96 ? -9.531 -2.911 -0.514 1.00 98.25 96 GLN A O 1
ATOM 757 N N . VAL A 1 97 ? -8.858 -3.353 1.580 1.00 98.06 97 VAL A N 1
ATOM 758 C CA . VAL A 1 97 ? -7.768 -2.367 1.596 1.00 98.06 97 VAL A CA 1
ATOM 759 C C . VAL A 1 97 ? -6.691 -2.744 0.570 1.00 98.06 97 VAL A C 1
ATOM 761 O O . VAL A 1 97 ? -6.263 -1.890 -0.207 1.00 98.06 97 VAL A O 1
ATOM 764 N N . ILE A 1 98 ? -6.291 -4.022 0.516 1.00 98.19 98 ILE A N 1
ATOM 765 C CA . ILE A 1 98 ? -5.331 -4.528 -0.480 1.00 98.19 98 ILE A CA 1
ATOM 766 C C . ILE A 1 98 ? -5.879 -4.353 -1.894 1.00 98.19 98 ILE A C 1
ATOM 768 O O . ILE A 1 98 ? -5.181 -3.810 -2.746 1.00 98.19 98 ILE A O 1
ATOM 772 N N . GLU A 1 99 ? -7.111 -4.782 -2.161 1.00 97.94 99 GLU A N 1
ATOM 773 C CA . GLU A 1 99 ? -7.739 -4.670 -3.484 1.00 97.94 99 GLU A CA 1
ATOM 774 C C . GLU A 1 99 ? -7.786 -3.212 -3.963 1.00 97.94 99 GLU A C 1
ATOM 776 O O . GLU A 1 99 ? -7.360 -2.895 -5.078 1.00 97.94 99 GLU A O 1
ATOM 781 N N . LYS A 1 100 ? -8.218 -2.302 -3.084 1.00 97.19 100 LYS A N 1
ATOM 782 C CA . LYS A 1 100 ? -8.287 -0.875 -3.387 1.00 97.19 100 LYS A CA 1
ATOM 783 C C . LYS A 1 100 ? -6.915 -0.300 -3.727 1.00 97.19 100 LYS A C 1
ATOM 785 O O . LYS A 1 100 ? -6.742 0.293 -4.791 1.00 97.19 100 LYS A O 1
ATOM 790 N N . TYR A 1 101 ? -5.940 -0.446 -2.832 1.00 97.56 101 TYR A N 1
ATOM 791 C CA . TYR A 1 101 ? -4.662 0.242 -3.005 1.00 97.56 101 TYR A CA 1
ATOM 792 C C . TYR A 1 101 ? -3.746 -0.439 -4.007 1.00 97.56 101 TYR A C 1
ATOM 794 O O . TYR A 1 101 ? -3.010 0.258 -4.699 1.00 97.56 101 TYR A O 1
ATOM 802 N N . SER A 1 102 ? -3.832 -1.758 -4.176 1.00 97.50 102 SER A N 1
ATOM 803 C CA . SER A 1 102 ? -3.106 -2.433 -5.254 1.00 97.50 102 SER A CA 1
ATOM 804 C C . SER A 1 102 ? -3.490 -1.899 -6.630 1.00 97.50 102 SER A C 1
ATOM 806 O O . SER A 1 102 ? -2.599 -1.689 -7.447 1.00 97.50 102 SER A O 1
ATOM 808 N N . THR A 1 103 ? -4.770 -1.591 -6.859 1.00 97.06 103 THR A N 1
ATOM 809 C CA . THR A 1 103 ? -5.237 -0.968 -8.107 1.00 97.06 103 THR A CA 1
ATOM 810 C C . THR A 1 103 ? -4.551 0.382 -8.333 1.00 97.06 103 THR A C 1
ATOM 812 O O . THR A 1 103 ? -3.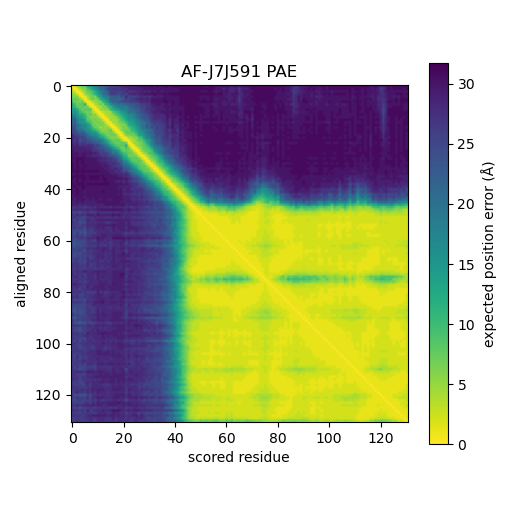909 0.582 -9.361 1.00 97.06 103 THR A O 1
ATOM 815 N N . VAL A 1 104 ? -4.582 1.267 -7.331 1.00 96.75 104 VAL A N 1
ATOM 816 C CA . VAL A 1 104 ? -3.943 2.596 -7.396 1.00 96.75 104 VAL A CA 1
ATOM 817 C C . VAL A 1 104 ? -2.427 2.491 -7.617 1.00 96.75 104 VAL A C 1
ATOM 819 O O . VAL A 1 104 ? -1.854 3.210 -8.436 1.00 96.75 104 VAL A O 1
ATOM 822 N N . ILE A 1 105 ? -1.753 1.580 -6.909 1.00 97.88 105 ILE A N 1
ATOM 823 C CA . ILE A 1 105 ? -0.303 1.384 -7.029 1.00 97.88 105 ILE A CA 1
ATOM 824 C C . ILE A 1 105 ? 0.048 0.818 -8.413 1.00 97.88 105 ILE A C 1
ATOM 826 O O . ILE A 1 105 ? 1.027 1.258 -9.017 1.00 97.88 105 ILE A O 1
ATOM 830 N N . LYS A 1 106 ? -0.749 -0.119 -8.945 1.00 97.19 106 LYS A N 1
ATOM 831 C CA . LYS A 1 106 ? -0.524 -0.741 -10.259 1.00 97.19 106 LYS A CA 1
ATOM 832 C C . LYS A 1 106 ? -0.729 0.245 -11.406 1.00 97.19 106 LYS A C 1
ATOM 834 O O . LYS A 1 106 ? 0.001 0.167 -12.386 1.00 97.19 106 LYS A O 1
ATOM 839 N N . GLU A 1 107 ? -1.642 1.205 -11.274 1.00 97.31 107 GLU A N 1
ATOM 840 C CA . GLU A 1 107 ? -1.788 2.296 -12.248 1.00 97.31 107 GLU A CA 1
ATOM 841 C C . GLU A 1 107 ? -0.512 3.145 -12.356 1.00 97.31 107 GLU A C 1
ATOM 843 O O . GLU A 1 107 ? -0.086 3.491 -13.459 1.00 97.31 107 GLU A O 1
ATOM 848 N N . LYS A 1 108 ? 0.138 3.447 -11.224 1.00 97.50 108 LYS A N 1
ATOM 849 C CA . LYS A 1 108 ? 1.399 4.207 -11.197 1.00 97.50 108 LYS A CA 1
ATOM 850 C C . LYS A 1 108 ? 2.616 3.355 -11.579 1.00 97.50 108 LYS A C 1
ATOM 852 O O . LYS A 1 108 ? 3.559 3.861 -12.189 1.00 97.50 108 LYS A O 1
ATOM 857 N N . TYR A 1 109 ? 2.604 2.071 -11.224 1.00 97.06 109 TYR A N 1
ATOM 858 C CA . TYR A 1 109 ? 3.712 1.128 -11.395 1.00 97.06 109 TYR A CA 1
ATOM 859 C C . TYR A 1 109 ? 3.261 -0.177 -12.083 1.00 97.06 109 TYR A C 1
ATOM 861 O O . TYR A 1 109 ? 3.293 -1.245 -11.464 1.00 97.06 109 TYR A O 1
ATOM 869 N N . PRO A 1 110 ? 2.880 -0.130 -13.374 1.00 96.12 110 PRO A N 1
ATOM 870 C CA . PRO A 1 110 ? 2.254 -1.261 -14.070 1.00 96.12 110 PRO A CA 1
ATOM 871 C C . PRO A 1 110 ? 3.166 -2.484 -14.202 1.00 96.12 110 PRO A C 1
ATOM 873 O O . PRO A 1 110 ? 2.707 -3.618 -14.078 1.00 96.12 110 PRO A O 1
ATOM 876 N N . ASP A 1 111 ? 4.472 -2.269 -14.358 1.00 94.62 111 ASP A N 1
ATOM 877 C CA . ASP A 1 111 ? 5.448 -3.333 -14.630 1.00 94.62 111 ASP A CA 1
ATOM 878 C C . ASP A 1 111 ? 6.229 -3.774 -13.382 1.00 94.62 111 ASP A C 1
ATOM 880 O O . ASP A 1 111 ? 7.351 -4.277 -13.485 1.00 94.62 111 ASP A O 1
ATOM 884 N N . ARG A 1 112 ? 5.686 -3.526 -12.184 1.00 95.75 112 ARG A N 1
ATOM 885 C CA . ARG A 1 112 ? 6.325 -3.903 -10.917 1.00 95.75 112 ARG A CA 1
ATOM 886 C C . ARG A 1 112 ? 5.500 -4.931 -10.162 1.00 95.75 112 ARG A C 1
ATOM 888 O O . ARG A 1 112 ? 4.268 -4.903 -10.192 1.00 95.75 112 ARG A O 1
ATOM 895 N N . THR A 1 113 ? 6.214 -5.791 -9.442 1.00 97.31 113 THR A N 1
ATOM 896 C CA . THR A 1 113 ? 5.618 -6.582 -8.361 1.00 97.31 113 THR A CA 1
ATOM 897 C C . THR A 1 113 ? 5.266 -5.636 -7.214 1.00 97.31 113 THR A C 1
ATOM 899 O O . THR A 1 113 ? 6.044 -4.739 -6.902 1.00 97.31 113 THR A O 1
ATOM 902 N N . ILE A 1 114 ? 4.107 -5.809 -6.594 1.00 98.31 114 ILE A N 1
ATOM 903 C CA . ILE A 1 114 ? 3.643 -4.979 -5.482 1.00 98.31 114 ILE A CA 1
ATOM 904 C C . ILE A 1 114 ? 3.549 -5.867 -4.246 1.00 98.31 114 ILE A C 1
ATOM 906 O O . ILE A 1 114 ? 2.809 -6.846 -4.267 1.00 98.31 114 ILE A O 1
ATOM 910 N N . ASP A 1 115 ? 4.271 -5.537 -3.182 1.00 98.31 115 ASP A N 1
ATOM 911 C CA . ASP A 1 115 ? 4.118 -6.167 -1.871 1.00 98.31 115 ASP A CA 1
ATOM 912 C C . ASP A 1 115 ? 3.429 -5.186 -0.924 1.00 98.31 115 ASP A C 1
ATOM 914 O O . ASP A 1 115 ? 3.913 -4.073 -0.724 1.00 98.31 115 ASP A O 1
ATOM 918 N N . ILE A 1 116 ? 2.275 -5.572 -0.380 1.00 98.62 116 ILE A N 1
ATOM 919 C CA . ILE A 1 116 ? 1.494 -4.742 0.543 1.00 98.62 116 ILE A CA 1
ATOM 920 C C . ILE A 1 116 ? 1.423 -5.437 1.895 1.00 98.62 116 ILE A C 1
ATOM 922 O O . ILE A 1 116 ? 0.955 -6.575 1.986 1.00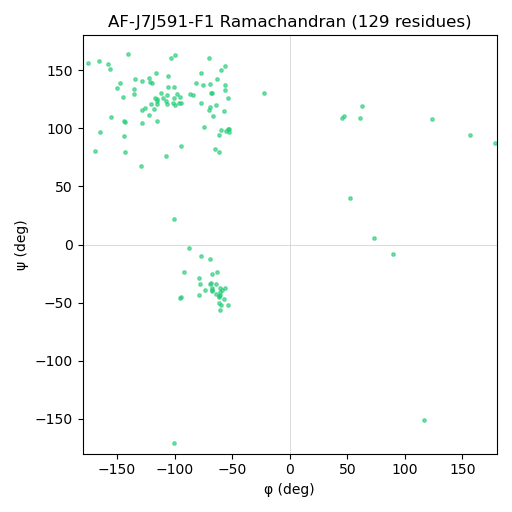 98.62 116 ILE A O 1
ATOM 926 N N . ILE A 1 117 ? 1.818 -4.724 2.945 1.00 98.69 117 ILE A N 1
ATOM 927 C CA . ILE A 1 117 ? 1.683 -5.127 4.342 1.00 98.69 117 ILE A CA 1
ATOM 928 C C . ILE A 1 117 ? 0.659 -4.214 5.012 1.00 98.69 117 ILE A C 1
ATOM 930 O O . ILE A 1 117 ? 0.742 -2.993 4.926 1.00 98.69 117 ILE A O 1
ATOM 934 N N . ILE A 1 118 ? -0.303 -4.808 5.717 1.00 98.69 118 ILE A N 1
ATOM 935 C CA . ILE A 1 118 ? -1.272 -4.090 6.545 1.00 98.69 118 ILE A CA 1
ATOM 936 C C . ILE A 1 118 ? -0.981 -4.374 8.011 1.00 98.69 118 ILE A C 1
ATOM 938 O O . ILE A 1 118 ? -0.969 -5.530 8.446 1.00 98.69 118 ILE A O 1
ATOM 942 N N . VAL A 1 119 ? -0.820 -3.304 8.782 1.00 98.62 119 VAL A N 1
ATOM 943 C CA . VAL A 1 119 ? -0.577 -3.321 10.222 1.00 98.62 119 VAL A CA 1
ATOM 944 C C . VAL A 1 119 ? -1.705 -2.587 10.940 1.00 98.62 119 VAL A C 1
ATOM 946 O O . VAL A 1 119 ? -2.147 -1.531 10.502 1.00 98.62 119 VAL A O 1
ATOM 949 N N . LYS A 1 120 ? -2.155 -3.120 12.076 1.00 98.31 120 LYS A N 1
ATOM 950 C CA . LYS A 1 120 ? -3.074 -2.433 12.992 1.00 98.31 120 LYS A CA 1
ATOM 951 C C . LYS A 1 120 ? -2.584 -2.618 14.419 1.00 98.31 120 LYS A C 1
ATOM 953 O O . LYS A 1 120 ? -2.291 -3.743 14.820 1.00 98.31 120 LYS A O 1
ATOM 958 N N . GLU A 1 121 ? -2.465 -1.524 15.170 1.00 96.81 121 GLU A N 1
ATOM 959 C CA . GLU A 1 121 ? -1.984 -1.541 16.565 1.00 96.81 121 GLU A CA 1
ATOM 960 C C . GLU A 1 121 ? -0.635 -2.283 16.721 1.00 96.81 121 GLU A C 1
ATOM 962 O O . GLU A 1 121 ? -0.425 -3.066 17.649 1.00 96.81 121 GLU A O 1
ATOM 967 N N . GLY A 1 122 ? 0.272 -2.087 15.755 1.00 96.69 122 GLY A N 1
ATOM 968 C CA . GLY A 1 122 ? 1.592 -2.727 15.722 1.00 96.69 122 GLY A CA 1
ATOM 969 C C . GLY A 1 122 ? 1.594 -4.221 15.369 1.00 96.69 122 GLY A C 1
ATOM 970 O O . GLY A 1 122 ? 2.650 -4.848 15.413 1.00 96.69 122 GLY A O 1
ATOM 971 N N . LYS A 1 123 ? 0.445 -4.812 15.016 1.00 98.00 123 LYS A N 1
ATOM 972 C CA . LYS A 1 123 ? 0.330 -6.219 14.605 1.00 98.00 123 LYS A CA 1
ATOM 973 C C . LYS A 1 123 ? 0.122 -6.332 13.103 1.00 98.00 123 LYS A C 1
ATOM 975 O O . LYS A 1 123 ? 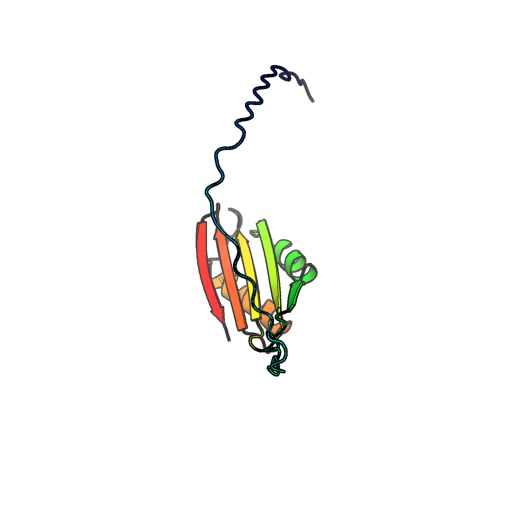-0.722 -5.633 12.546 1.00 98.00 123 LYS A O 1
ATOM 980 N N . LEU A 1 124 ? 0.844 -7.254 12.466 1.00 98.19 124 LEU A N 1
ATOM 981 C CA . LEU A 1 124 ? 0.599 -7.628 11.076 1.00 98.19 124 LEU A CA 1
ATOM 982 C C . LEU A 1 124 ? -0.788 -8.268 10.964 1.00 98.19 124 LEU A C 1
ATOM 984 O O . LEU A 1 124 ? -1.073 -9.275 11.611 1.00 98.19 124 LEU A O 1
ATOM 988 N N . ILE A 1 125 ? -1.642 -7.659 10.150 1.00 98.25 125 ILE A N 1
ATOM 989 C CA . ILE A 1 125 ? -2.996 -8.136 9.863 1.00 98.25 125 ILE A CA 1
ATOM 990 C C . ILE A 1 125 ? -2.991 -8.975 8.593 1.00 98.25 125 ILE A C 1
ATOM 992 O O . ILE A 1 125 ? -3.596 -10.046 8.553 1.00 98.25 125 ILE A O 1
ATOM 996 N N . LYS A 1 126 ? -2.302 -8.496 7.554 1.00 98.31 126 LYS A N 1
ATOM 997 C CA . LYS A 1 126 ? -2.209 -9.177 6.265 1.00 98.31 126 LYS A CA 1
ATOM 998 C C . LYS A 1 126 ? -0.949 -8.742 5.524 1.00 98.31 126 LYS A C 1
ATOM 1000 O O . LYS A 1 126 ? -0.505 -7.611 5.679 1.00 98.31 126 LYS A O 1
ATOM 1005 N N . GLN A 1 127 ? -0.417 -9.637 4.701 1.00 98.38 127 GLN A N 1
ATOM 1006 C CA . GLN A 1 127 ? 0.585 -9.330 3.686 1.00 98.38 127 GLN A CA 1
ATOM 1007 C C . GLN A 1 127 ? 0.178 -10.010 2.382 1.00 98.38 127 GLN A C 1
ATOM 1009 O O . GLN A 1 127 ? -0.379 -11.114 2.403 1.00 98.38 127 GLN A O 1
ATOM 1014 N N . THR A 1 128 ? 0.394 -9.356 1.246 1.00 98.31 128 THR A N 1
ATOM 1015 C CA . THR A 1 128 ? 0.123 -9.934 -0.073 1.00 98.31 128 THR A CA 1
ATOM 1016 C C . THR A 1 128 ? 1.070 -9.362 -1.113 1.00 98.31 128 THR A C 1
ATOM 1018 O O . THR A 1 128 ? 1.232 -8.150 -1.212 1.00 98.31 128 THR A O 1
ATOM 1021 N N . THR A 1 129 ? 1.619 -10.257 -1.931 1.00 98.19 129 THR A N 1
ATOM 1022 C CA . THR A 1 129 ? 2.452 -9.920 -3.081 1.00 98.19 129 THR A CA 1
ATOM 1023 C C . THR A 1 129 ? 1.670 -10.153 -4.376 1.00 98.19 129 THR A C 1
ATOM 1025 O O . THR A 1 129 ? 1.109 -11.231 -4.587 1.00 98.19 129 THR A O 1
ATOM 1028 N N . LEU A 1 130 ? 1.645 -9.153 -5.252 1.00 96.56 130 LEU A N 1
ATOM 1029 C CA . LEU A 1 130 ? 0.907 -9.110 -6.516 1.00 96.56 130 LEU A CA 1
ATOM 1030 C C . LEU A 1 130 ? 1.891 -8.895 -7.668 1.00 96.56 130 LEU A C 1
ATOM 1032 O O . LEU A 1 130 ? 2.832 -8.116 -7.534 1.00 96.56 130 LEU A O 1
ATOM 1036 N N . LYS A 1 131 ? 1.687 -9.581 -8.794 1.00 92.50 131 LYS A N 1
ATOM 1037 C CA . LYS A 1 131 ? 2.558 -9.487 -9.976 1.00 92.50 131 LYS A CA 1
ATOM 1038 C C . LYS A 1 131 ? 1.978 -8.562 -11.035 1.00 92.50 131 LYS A C 1
ATOM 1040 O O . LYS A 1 131 ? 0.741 -8.508 -11.174 1.00 92.50 131 LYS A O 1
#

pLDDT: mean 80.31, std 23.21, range [33.19, 98.75]

Mean predicted aligned error: 15.6 Å

Foldseek 3Di:
DDDDDDDDDDDDDDDDDDDDDDDDDDDDDDDDDDDPDPPPPPPPFPWDKDWDVVLFVVLCVDFQWDGKTWIFTDTPQTAIEMETEGEPRDPDDPVVVCVVVVVVVCVVVVPHWYWYWYHYPNDTPDIDIHD